Protein AF-A0A948F9H6-F1 (afdb_monomer)

Secondary structure (DSSP, 8-state):
--HHHHHHHHHHHHHHHHHHHHHHHHHHHHHHHHHHTS-----------------S-HHHHHHHHHHHTTTHHHHHHHHHHHHHHHHHHHHHHHHHHHHHTT--

Mean predicted aligned error: 11.43 Å

pLDDT: mean 77.99, std 18.07, range [35.94, 97.5]

Sequence (104 aa):
MSEMTLRKWHRRIGITLALFIILQAGSGLLISFSGLNVPHEHEKQIIHEPEHDHTGPGWLNTFKNIHHGGGPIGNLYRIIVGIGAIGMAASGTAIFYHIKNRMK

Solvent-accessible surface area (backbone atoms only — not comparable to full-atom values): 6294 Å² total; per-residue (Å²): 129,56,71,70,55,52,54,54,50,49,50,55,52,48,57,58,49,46,57,56,50,48,54,55,52,49,49,50,50,53,52,53,55,58,59,71,72,51,83,82,73,89,75,78,95,76,82,92,76,95,72,82,88,72,91,56,65,71,64,54,56,50,49,50,40,60,63,80,16,74,57,74,64,35,51,52,50,49,50,55,51,50,54,48,51,53,51,47,54,52,49,51,52,52,52,50,51,61,54,54,67,71,77,108

Foldseek 3Di:
DPLVVLVVVLVVLVVVLVVVVCVQVVLVVVLVVVVVPDPPDDDDDDDDDPDDPPPDDVVSVVSVCVNVQVPPNRVVVVVVSVVSVVVSVVSVVVSVVVVVVVVD

Structure (mmCIF, N/CA/C/O backbone):
data_AF-A0A948F9H6-F1
#
_entry.id   AF-A0A948F9H6-F1
#
loop_
_atom_site.group_PDB
_atom_site.id
_atom_site.type_symbol
_atom_site.label_atom_id
_atom_site.label_alt_id
_atom_site.label_comp_id
_atom_site.label_asym_id
_atom_site.label_entity_id
_atom_site.label_seq_id
_atom_site.pdbx_PDB_ins_code
_atom_site.Cartn_x
_atom_site.Cartn_y
_atom_site.Cartn_z
_atom_site.occupancy
_atom_site.B_iso_or_equiv
_atom_site.auth_seq_id
_atom_site.auth_comp_id
_atom_site.auth_asym_id
_atom_site.auth_atom_id
_atom_site.pdbx_PDB_model_num
ATOM 1 N N . MET A 1 1 ? -2.098 -4.426 22.247 1.00 64.94 1 MET A N 1
ATOM 2 C CA . MET A 1 1 ? -2.133 -2.989 21.874 1.00 64.94 1 MET A CA 1
ATOM 3 C C . MET A 1 1 ? -3.516 -2.446 22.172 1.00 64.94 1 MET A C 1
ATOM 5 O O . MET A 1 1 ? -4.479 -3.168 21.954 1.00 64.94 1 MET A O 1
ATOM 9 N N . SER A 1 2 ? -3.632 -1.202 22.639 1.00 84.69 2 SER A N 1
ATOM 10 C CA . SER A 1 2 ? -4.942 -0.546 22.697 1.00 84.69 2 SER A CA 1
ATOM 11 C C . SER A 1 2 ? -5.462 -0.281 21.280 1.00 84.69 2 SER A C 1
ATOM 13 O O . SE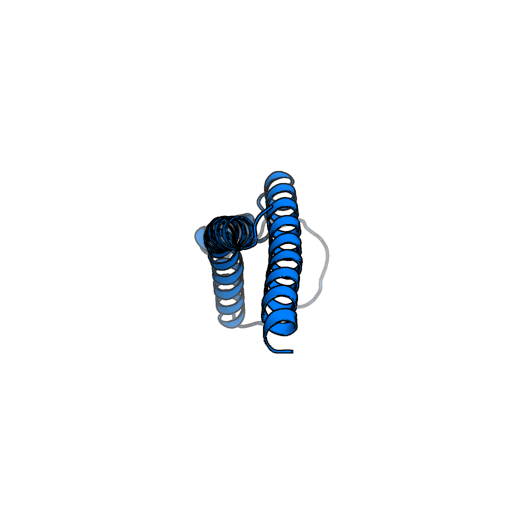R A 1 2 ? -4.683 -0.114 20.335 1.00 84.69 2 SER A O 1
ATOM 15 N N . GLU A 1 3 ? -6.783 -0.229 21.126 1.00 86.44 3 GLU A N 1
ATOM 16 C CA . GLU A 1 3 ? -7.440 -0.001 19.835 1.00 86.44 3 GLU A CA 1
ATOM 17 C C . GLU A 1 3 ? -6.975 1.309 19.172 1.00 86.44 3 GLU A C 1
ATOM 19 O O . GLU 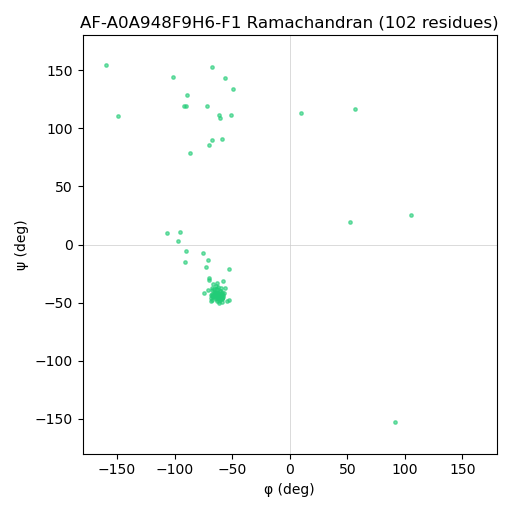A 1 3 ? -6.755 1.378 17.962 1.00 86.44 3 GLU A O 1
ATOM 24 N N . MET A 1 4 ? -6.746 2.342 19.986 1.00 90.38 4 MET A N 1
ATOM 25 C CA . MET A 1 4 ? -6.209 3.621 19.531 1.00 90.38 4 MET A CA 1
ATOM 26 C C . MET A 1 4 ? -4.817 3.470 18.906 1.00 90.38 4 MET A C 1
ATOM 28 O O . MET A 1 4 ? -4.529 4.094 17.883 1.00 90.38 4 MET A O 1
ATOM 32 N N . THR A 1 5 ? -3.955 2.628 19.478 1.00 92.38 5 THR A N 1
ATOM 33 C CA . THR A 1 5 ? -2.620 2.375 18.924 1.00 92.38 5 THR A CA 1
ATOM 34 C C . THR A 1 5 ? -2.702 1.560 17.632 1.00 92.38 5 THR A C 1
ATOM 36 O O . THR A 1 5 ? -1.995 1.887 16.680 1.00 92.38 5 THR A O 1
ATOM 39 N N . LEU A 1 6 ? -3.604 0.571 17.549 1.00 91.69 6 LEU A N 1
ATOM 40 C CA . LEU A 1 6 ? -3.834 -0.206 16.321 1.00 91.69 6 LEU A CA 1
ATOM 41 C C . LEU A 1 6 ? -4.262 0.701 15.157 1.00 91.69 6 LEU A C 1
ATOM 43 O O . LEU A 1 6 ? -3.679 0.638 14.077 1.00 91.69 6 LEU A O 1
ATOM 47 N N . ARG A 1 7 ? -5.217 1.609 15.393 1.00 93.12 7 ARG A N 1
ATOM 48 C CA . ARG A 1 7 ? -5.684 2.581 14.389 1.00 93.12 7 ARG A CA 1
ATOM 49 C C . ARG A 1 7 ? -4.578 3.537 13.936 1.00 93.12 7 ARG A C 1
ATOM 51 O O . ARG A 1 7 ? -4.450 3.806 12.743 1.00 93.12 7 ARG A O 1
ATOM 58 N N . LYS A 1 8 ? -3.758 4.040 14.869 1.00 95.06 8 LYS A N 1
ATOM 59 C CA . LYS A 1 8 ? -2.609 4.907 14.543 1.00 95.06 8 LYS A CA 1
ATOM 60 C C . LYS A 1 8 ? -1.589 4.179 13.667 1.00 95.06 8 LYS A C 1
ATOM 62 O O . LYS A 1 8 ? -1.095 4.763 12.706 1.00 95.06 8 LYS A O 1
ATOM 67 N N . TRP A 1 9 ? -1.290 2.922 13.989 1.00 94.31 9 TRP A N 1
ATOM 68 C CA . TRP A 1 9 ? -0.339 2.108 13.236 1.00 94.31 9 TRP A CA 1
ATOM 69 C C . TRP A 1 9 ? -0.862 1.768 11.836 1.00 94.31 9 TRP A C 1
ATOM 71 O O . TRP A 1 9 ? -0.170 2.045 10.859 1.00 94.31 9 TRP A O 1
ATOM 81 N N . HIS A 1 10 ? -2.116 1.312 11.732 1.00 95.94 10 HIS A N 1
ATOM 82 C CA . HIS A 1 10 ? -2.803 1.079 10.458 1.00 95.94 10 HIS A CA 1
ATOM 83 C C . HIS A 1 10 ? -2.755 2.320 9.558 1.00 95.94 10 HIS A C 1
ATOM 85 O O . HIS A 1 10 ? -2.359 2.236 8.403 1.00 95.94 10 HIS A O 1
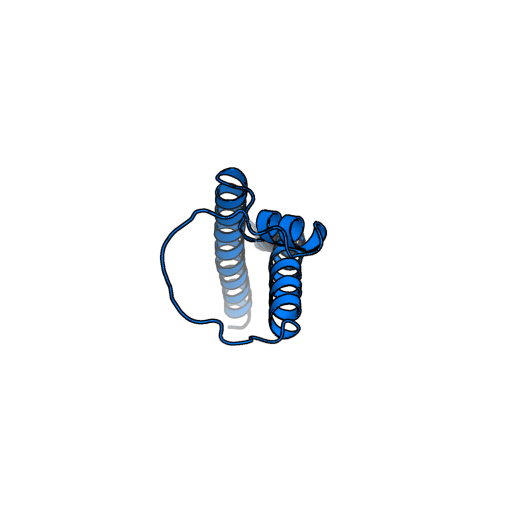ATOM 91 N N . ARG A 1 11 ? -3.070 3.509 10.093 1.00 96.00 11 ARG A N 1
ATOM 92 C CA . ARG A 1 11 ? -3.025 4.751 9.309 1.00 96.00 11 ARG A CA 1
ATOM 93 C C . ARG A 1 11 ? -1.613 5.095 8.830 1.00 96.00 11 ARG A C 1
ATOM 95 O O . ARG A 1 11 ? -1.456 5.498 7.683 1.00 96.00 11 ARG A O 1
ATOM 102 N N . ARG A 1 12 ? -0.596 4.962 9.689 1.00 95.88 12 ARG A N 1
ATOM 103 C CA . ARG A 1 12 ? 0.799 5.258 9.318 1.00 95.88 12 ARG A CA 1
ATOM 104 C C . ARG A 1 12 ? 1.269 4.351 8.185 1.00 95.88 12 ARG A C 1
ATOM 106 O O . ARG A 1 12 ? 1.744 4.854 7.175 1.00 95.88 12 ARG A O 1
ATOM 113 N N . ILE A 1 13 ? 1.069 3.044 8.331 1.00 94.25 13 ILE A N 1
ATOM 114 C CA . ILE A 1 13 ? 1.460 2.067 7.311 1.00 94.25 13 ILE A CA 1
ATOM 115 C C . ILE A 1 13 ? 0.649 2.247 6.034 1.00 94.25 13 ILE A C 1
ATOM 117 O O . ILE A 1 13 ? 1.219 2.211 4.948 1.00 94.25 13 ILE A O 1
ATOM 121 N N . GLY A 1 14 ? -0.651 2.514 6.155 1.00 96.31 14 GLY A N 1
ATOM 122 C CA . GLY A 1 14 ? -1.523 2.753 5.013 1.00 96.31 14 GLY A CA 1
ATOM 123 C C . GLY A 1 14 ? -1.076 3.934 4.161 1.00 96.31 14 GLY A C 1
ATOM 124 O O . GLY A 1 14 ? -0.998 3.797 2.947 1.00 96.31 14 GLY A O 1
ATOM 125 N N . ILE A 1 15 ? -0.723 5.067 4.780 1.00 96.44 15 ILE A N 1
ATOM 126 C CA . ILE A 1 15 ? -0.229 6.246 4.049 1.00 96.44 15 ILE A CA 1
ATOM 127 C C . ILE A 1 15 ? 1.088 5.926 3.335 1.00 96.44 15 ILE A C 1
ATOM 129 O O . ILE A 1 15 ? 1.243 6.261 2.164 1.00 96.44 15 ILE A O 1
ATOM 133 N N . THR A 1 16 ? 2.018 5.248 4.012 1.00 94.31 16 THR A N 1
ATOM 134 C CA . THR A 1 16 ? 3.291 4.852 3.403 1.00 94.31 16 THR A CA 1
ATOM 135 C C . THR A 1 16 ? 3.076 3.911 2.215 1.00 94.31 16 THR A C 1
ATOM 137 O O . THR A 1 16 ? 3.602 4.169 1.138 1.00 94.31 16 THR A O 1
ATOM 140 N N . LEU A 1 17 ? 2.264 2.860 2.369 1.00 94.94 17 LEU A N 1
ATOM 141 C CA . LEU A 1 17 ? 1.957 1.913 1.291 1.00 94.94 17 LEU A CA 1
ATOM 142 C C . LEU A 1 17 ? 1.199 2.556 0.131 1.00 94.94 17 LEU A C 1
ATOM 144 O O . LEU A 1 17 ? 1.444 2.194 -1.015 1.00 94.94 17 LEU A O 1
ATOM 148 N N . ALA A 1 18 ? 0.306 3.508 0.403 1.00 95.00 18 ALA A N 1
ATOM 149 C CA . ALA A 1 18 ? -0.464 4.180 -0.637 1.00 95.00 18 ALA A CA 1
ATOM 150 C C . ALA A 1 18 ? 0.446 4.873 -1.658 1.00 95.00 18 ALA A C 1
ATOM 152 O O . ALA A 1 18 ? 0.206 4.747 -2.855 1.00 95.00 18 ALA A O 1
ATOM 153 N N . LEU A 1 19 ? 1.525 5.527 -1.211 1.00 92.88 19 LEU A N 1
ATOM 154 C CA . LEU A 1 19 ? 2.502 6.149 -2.114 1.00 92.88 19 LEU A CA 1
ATOM 155 C C . LEU A 1 19 ? 3.118 5.120 -3.072 1.00 92.88 19 LEU A C 1
ATOM 157 O O . LEU A 1 19 ? 3.169 5.339 -4.280 1.00 92.88 19 LEU A O 1
ATOM 161 N N . PHE A 1 20 ? 3.524 3.968 -2.541 1.00 91.12 20 PHE A N 1
ATOM 162 C CA . PHE A 1 20 ? 4.115 2.881 -3.320 1.00 91.12 20 PHE A CA 1
ATOM 163 C C . PHE A 1 20 ? 3.124 2.246 -4.302 1.00 91.12 20 PHE A C 1
ATOM 165 O O . PHE A 1 20 ? 3.455 2.023 -5.468 1.00 91.12 20 PHE A O 1
ATOM 172 N N . ILE A 1 21 ? 1.888 2.008 -3.859 1.00 91.56 21 ILE A N 1
ATOM 173 C CA . ILE A 1 21 ? 0.824 1.448 -4.697 1.00 91.56 21 ILE A CA 1
ATOM 174 C C . ILE A 1 21 ? 0.459 2.418 -5.824 1.00 91.56 21 ILE A C 1
ATOM 176 O O . ILE A 1 21 ? 0.312 1.978 -6.959 1.00 91.56 21 ILE A O 1
ATOM 180 N N . ILE A 1 22 ? 0.364 3.724 -5.548 1.00 91.94 22 ILE A N 1
ATOM 181 C CA . ILE A 1 22 ? 0.075 4.743 -6.568 1.00 91.94 22 ILE A CA 1
ATOM 182 C C . ILE A 1 22 ? 1.171 4.764 -7.634 1.00 91.94 22 ILE A C 1
ATOM 184 O O . ILE A 1 22 ? 0.856 4.762 -8.820 1.00 91.94 22 ILE A O 1
ATOM 188 N N . LEU A 1 23 ? 2.446 4.734 -7.241 1.00 86.94 23 LEU A N 1
ATOM 189 C CA . LEU A 1 23 ? 3.554 4.696 -8.201 1.00 86.94 23 LEU A CA 1
ATOM 190 C C . LEU A 1 23 ? 3.527 3.419 -9.056 1.00 86.94 23 LEU A C 1
ATOM 192 O O . LEU A 1 23 ? 3.718 3.474 -10.274 1.00 86.94 23 LEU A O 1
ATOM 196 N N . GLN A 1 24 ? 3.245 2.265 -8.448 1.00 86.19 24 GLN A N 1
ATOM 197 C CA . GLN A 1 24 ? 3.167 0.991 -9.164 1.00 86.19 24 GLN A CA 1
ATOM 198 C C . GLN A 1 24 ? 1.962 0.930 -10.116 1.00 86.19 24 GLN A C 1
ATOM 200 O O . GLN A 1 24 ? 2.105 0.532 -11.271 1.00 86.19 24 GLN A O 1
ATOM 205 N N . ALA A 1 25 ? 0.784 1.346 -9.651 1.00 88.25 25 ALA A N 1
ATOM 206 C CA . ALA A 1 25 ? -0.433 1.365 -10.454 1.00 88.25 25 ALA A CA 1
ATOM 207 C C . ALA A 1 25 ? -0.350 2.414 -11.571 1.00 88.25 25 ALA A C 1
ATOM 209 O O . ALA A 1 25 ? -0.685 2.120 -12.714 1.00 88.25 25 ALA A O 1
ATOM 210 N N . GLY A 1 26 ? 0.155 3.611 -11.262 1.00 86.75 26 GLY A N 1
ATOM 211 C CA . GLY A 1 26 ? 0.319 4.699 -12.223 1.00 86.75 26 GLY A CA 1
ATOM 212 C C . GLY A 1 26 ? 1.307 4.354 -13.334 1.00 86.75 26 GLY A C 1
ATOM 213 O O . GLY A 1 26 ? 0.992 4.537 -14.506 1.00 86.75 26 GLY A O 1
ATOM 214 N N . SER A 1 27 ? 2.468 3.783 -12.993 1.00 81.69 27 SER A N 1
ATOM 215 C CA . SER A 1 27 ? 3.430 3.325 -14.007 1.00 81.69 27 SER A CA 1
ATOM 216 C C . SER A 1 27 ? 2.857 2.220 -14.900 1.00 81.69 27 SER A C 1
ATOM 218 O O . SER A 1 27 ? 3.028 2.279 -16.116 1.00 81.69 27 SER A O 1
ATOM 220 N N . GLY A 1 28 ? 2.124 1.254 -14.336 1.00 81.38 28 GLY A N 1
ATOM 221 C CA . GLY A 1 28 ? 1.469 0.205 -15.126 1.00 81.38 28 GLY A CA 1
ATOM 222 C C . GLY A 1 28 ? 0.369 0.726 -16.041 1.00 81.38 28 GLY A C 1
ATOM 223 O O . GLY A 1 28 ? 0.253 0.290 -17.188 1.00 81.38 28 GLY A O 1
ATOM 224 N N . LEU A 1 29 ? -0.401 1.703 -15.567 1.00 85.56 29 LEU A N 1
ATOM 225 C CA . LEU A 1 29 ? -1.448 2.335 -16.356 1.00 85.56 29 LEU A CA 1
ATOM 226 C C . LEU A 1 29 ? -0.864 3.125 -17.537 1.00 85.56 29 LEU A C 1
ATOM 228 O O . LEU A 1 29 ? -1.345 2.985 -18.658 1.00 85.56 29 LEU A O 1
ATOM 232 N N . LEU A 1 30 ? 0.206 3.896 -17.314 1.00 82.75 30 LEU A N 1
ATOM 233 C CA . LEU A 1 30 ? 0.895 4.632 -18.381 1.00 82.75 30 LEU A CA 1
ATOM 234 C C . LEU A 1 30 ? 1.439 3.700 -19.469 1.00 82.75 30 LEU A C 1
ATOM 236 O O . LEU A 1 30 ? 1.273 3.985 -20.654 1.00 82.75 30 LEU A O 1
ATOM 240 N N . ILE A 1 31 ? 2.031 2.566 -19.084 1.00 77.56 31 ILE A N 1
ATOM 241 C CA . ILE A 1 31 ? 2.520 1.572 -20.050 1.00 77.56 31 ILE A CA 1
ATOM 242 C C . ILE A 1 31 ? 1.362 0.961 -20.836 1.00 77.56 31 ILE A C 1
ATOM 244 O O . ILE A 1 31 ? 1.446 0.841 -22.058 1.00 77.56 31 ILE A O 1
ATOM 248 N N . SER A 1 32 ? 0.256 0.647 -20.159 1.00 81.94 32 SER A N 1
ATOM 249 C CA . SER A 1 32 ? -0.943 0.112 -20.809 1.00 81.94 32 SER A CA 1
ATOM 250 C C . SER A 1 32 ? -1.474 1.080 -21.871 1.00 81.94 32 SER A C 1
ATOM 252 O O . SER A 1 32 ? -1.772 0.661 -22.985 1.00 81.94 32 SER A O 1
ATOM 254 N N . PHE A 1 33 ? -1.505 2.385 -21.580 1.00 80.62 33 PHE A N 1
ATOM 255 C CA . PHE A 1 33 ? -1.890 3.397 -22.566 1.00 80.62 33 PHE A CA 1
ATOM 256 C C . PHE A 1 33 ? -0.891 3.543 -23.716 1.00 80.62 33 PHE A C 1
ATOM 258 O O . PHE A 1 33 ? -1.318 3.685 -24.859 1.00 80.62 33 PHE A O 1
ATOM 265 N N . SER A 1 34 ? 0.420 3.468 -23.459 1.00 70.56 34 SER A N 1
ATOM 266 C CA . SER A 1 34 ? 1.402 3.489 -24.553 1.00 70.56 34 SER A CA 1
ATOM 267 C C . SER A 1 34 ? 1.273 2.288 -25.490 1.00 70.56 34 SER A C 1
ATOM 269 O O . SER A 1 34 ? 1.476 2.449 -26.687 1.00 70.56 34 SER A O 1
ATOM 271 N N . GLY A 1 35 ? 0.880 1.115 -24.979 1.00 66.75 35 GLY A N 1
ATOM 272 C CA . GLY A 1 35 ? 0.640 -0.071 -25.805 1.00 66.75 35 GLY A CA 1
ATOM 273 C C . GLY A 1 35 ? -0.605 0.047 -26.688 1.00 66.75 35 GLY A C 1
ATOM 274 O O . GLY A 1 35 ? -0.611 -0.472 -27.795 1.00 66.75 35 GLY A O 1
ATOM 275 N N . LEU A 1 36 ? -1.631 0.780 -26.244 1.00 67.75 36 LEU A N 1
ATOM 276 C CA . LEU A 1 36 ? -2.857 1.001 -27.024 1.00 67.75 36 LEU A CA 1
ATOM 277 C C . LEU A 1 36 ? -2.671 1.964 -28.206 1.00 67.75 36 LEU A C 1
ATOM 279 O O . LEU A 1 36 ? -3.497 1.974 -29.114 1.00 67.75 36 LEU A O 1
ATOM 283 N N . ASN A 1 37 ? -1.612 2.777 -28.192 1.00 63.12 37 ASN A N 1
ATOM 284 C CA . ASN A 1 37 ? -1.344 3.792 -29.213 1.00 63.12 37 ASN A CA 1
ATOM 285 C C . ASN A 1 37 ? -0.352 3.325 -30.293 1.00 63.12 37 ASN A C 1
ATOM 287 O O . ASN A 1 37 ? 0.004 4.113 -31.170 1.00 63.12 37 ASN A O 1
ATOM 291 N N . VAL A 1 38 ? 0.109 2.070 -30.232 1.00 59.06 38 VAL A N 1
ATOM 292 C CA . VAL A 1 38 ? 0.919 1.451 -31.287 1.00 59.06 38 VAL A CA 1
ATOM 293 C C . VAL A 1 38 ? -0.033 0.738 -32.253 1.00 59.06 38 VAL A C 1
ATOM 295 O O . VAL A 1 38 ? -0.744 -0.173 -31.826 1.00 59.06 38 VAL A O 1
ATOM 298 N N . PRO A 1 39 ? -0.082 1.111 -33.546 1.00 49.78 39 PRO A N 1
ATOM 299 C CA . PRO A 1 39 ? -0.785 0.322 -34.547 1.00 49.78 39 PRO A CA 1
ATOM 300 C C . PRO A 1 39 ? -0.127 -1.059 -34.610 1.00 49.78 39 PRO A C 1
ATOM 302 O O . PRO A 1 39 ? 1.028 -1.184 -35.011 1.00 49.78 39 PRO A O 1
ATOM 305 N N . HIS A 1 40 ? -0.834 -2.099 -34.175 1.00 51.84 40 HIS A N 1
ATOM 306 C CA . HIS A 1 40 ? -0.405 -3.474 -34.398 1.00 51.84 40 HIS A CA 1
ATOM 307 C C . HIS A 1 40 ? -0.547 -3.796 -35.893 1.00 51.84 40 HIS A C 1
ATOM 309 O O . HIS A 1 40 ? -1.572 -4.322 -36.322 1.00 51.84 40 HIS A O 1
ATOM 315 N N . GLU A 1 41 ? 0.467 -3.475 -36.699 1.00 43.03 41 GLU A N 1
ATOM 316 C CA . GLU A 1 41 ? 0.640 -4.147 -37.985 1.00 43.03 41 GLU A CA 1
ATOM 317 C C . GLU A 1 41 ? 1.113 -5.577 -37.709 1.00 43.03 41 GLU A C 1
ATOM 319 O O . GLU A 1 41 ? 2.122 -5.822 -37.048 1.00 43.03 41 GLU A O 1
ATOM 324 N N . HIS A 1 42 ? 0.315 -6.544 -38.152 1.00 51.78 42 HIS A N 1
ATOM 325 C CA . HIS A 1 42 ? 0.653 -7.957 -38.098 1.00 51.78 42 HIS A CA 1
ATOM 326 C C . HIS A 1 42 ? 1.815 -8.250 -39.052 1.00 51.78 42 HIS A C 1
ATOM 328 O O . HIS A 1 42 ? 1.588 -8.598 -40.211 1.00 51.78 42 HIS A O 1
ATOM 334 N N . GLU A 1 43 ? 3.053 -8.154 -38.572 1.00 41.28 43 GLU A N 1
ATOM 335 C CA . GLU A 1 43 ? 4.203 -8.657 -39.317 1.00 41.28 43 GLU A CA 1
ATOM 336 C C . GLU A 1 43 ? 4.477 -10.131 -38.975 1.00 41.28 43 GLU A C 1
ATOM 338 O O . GLU A 1 43 ? 4.476 -10.568 -37.822 1.00 41.28 43 GLU A O 1
ATOM 343 N N . LYS A 1 44 ? 4.595 -10.921 -40.044 1.00 46.12 44 LYS A N 1
ATOM 344 C CA . LYS A 1 44 ? 4.664 -12.383 -40.087 1.00 46.12 44 LYS A CA 1
ATOM 345 C C . LYS A 1 44 ? 5.792 -12.972 -39.235 1.00 46.12 44 LYS A C 1
ATOM 347 O O . LYS A 1 44 ? 6.930 -12.526 -39.282 1.00 46.12 44 LYS A O 1
ATOM 352 N N . GLN A 1 45 ? 5.493 -14.120 -38.624 1.00 54.09 45 GLN A N 1
ATOM 353 C CA . GLN A 1 45 ? 6.477 -15.117 -38.192 1.00 54.09 45 GLN A CA 1
ATOM 354 C C . GLN A 1 45 ? 7.436 -15.498 -39.332 1.00 54.09 45 GLN A C 1
ATOM 356 O O . GLN A 1 45 ? 7.000 -16.226 -40.221 1.00 54.09 45 GLN A O 1
ATOM 361 N N . ILE A 1 46 ? 8.722 -15.130 -39.250 1.00 46.28 46 ILE A N 1
ATOM 362 C CA . ILE A 1 46 ? 9.860 -15.897 -39.801 1.00 46.28 46 ILE A CA 1
ATOM 363 C C . ILE A 1 46 ? 11.118 -15.654 -38.922 1.00 46.28 46 ILE A C 1
ATOM 365 O O . ILE A 1 46 ? 11.667 -14.568 -38.930 1.00 46.28 46 ILE A O 1
ATOM 369 N N . ILE A 1 47 ? 11.547 -16.699 -38.194 1.00 44.72 47 ILE A N 1
ATOM 370 C CA . ILE A 1 47 ? 12.933 -17.105 -37.827 1.00 44.72 47 ILE A CA 1
ATOM 371 C C . ILE A 1 47 ? 13.872 -16.114 -37.072 1.00 44.72 47 ILE A C 1
ATOM 373 O O . ILE A 1 47 ? 14.319 -15.118 -37.611 1.00 44.72 47 ILE A O 1
ATOM 377 N N . HIS A 1 48 ? 14.247 -16.522 -35.844 1.00 50.38 48 HIS A N 1
ATOM 378 C CA . HIS A 1 48 ? 15.458 -16.241 -35.031 1.00 50.38 48 HIS A CA 1
ATOM 379 C C . HIS A 1 48 ? 16.477 -15.153 -35.474 1.00 50.38 48 HIS A C 1
ATOM 381 O O . HIS A 1 48 ? 17.290 -15.413 -36.355 1.00 50.38 48 HIS A O 1
ATOM 387 N N . GLU A 1 49 ? 16.577 -14.068 -34.687 1.00 35.94 49 GLU A N 1
ATOM 388 C CA . GLU A 1 49 ? 17.823 -13.457 -34.163 1.00 35.94 49 GLU A CA 1
ATOM 389 C C . GLU A 1 49 ? 17.513 -12.581 -32.916 1.00 35.94 49 GLU A C 1
ATOM 391 O O . GLU A 1 49 ? 16.369 -12.146 -32.752 1.00 35.94 49 GLU A O 1
ATOM 396 N N . PRO A 1 50 ? 18.467 -12.357 -31.982 1.00 47.66 50 PRO A N 1
ATOM 397 C CA . PRO A 1 50 ? 18.244 -11.602 -30.751 1.00 47.66 50 PRO A CA 1
ATOM 398 C C . PRO A 1 50 ? 18.471 -10.107 -31.006 1.00 47.66 50 PRO A C 1
ATOM 400 O O . PRO A 1 50 ? 19.527 -9.564 -30.683 1.00 47.66 50 PRO A O 1
ATOM 403 N N . GLU A 1 51 ? 17.495 -9.432 -31.606 1.00 40.78 51 GLU A N 1
ATOM 404 C CA . GLU A 1 51 ? 17.619 -8.006 -31.898 1.00 40.78 51 GLU A CA 1
ATOM 405 C C . GLU A 1 51 ? 17.085 -7.159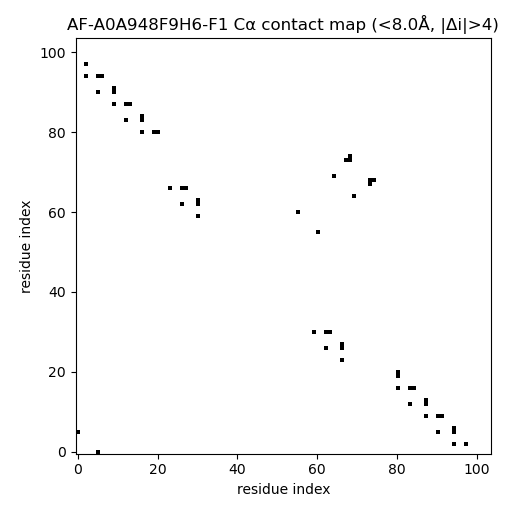 -30.735 1.00 40.78 51 GLU A C 1
ATOM 407 O O . GLU A 1 51 ? 15.935 -7.260 -30.302 1.00 40.78 51 GLU A O 1
ATOM 412 N N . HIS A 1 52 ? 17.981 -6.351 -30.175 1.00 46.22 52 HIS A N 1
ATOM 413 C CA . HIS A 1 52 ? 17.688 -5.377 -29.140 1.00 46.22 52 HIS A CA 1
ATOM 414 C C . HIS A 1 52 ? 16.665 -4.352 -29.649 1.00 46.22 52 HIS A C 1
ATOM 416 O O . HIS A 1 52 ? 16.963 -3.488 -30.469 1.00 46.22 52 HIS A O 1
ATOM 422 N N . ASP A 1 53 ? 15.462 -4.460 -29.100 1.00 44.09 53 ASP A N 1
ATOM 423 C CA . ASP A 1 53 ? 14.284 -3.626 -29.325 1.00 44.09 53 ASP A CA 1
ATOM 424 C C . ASP A 1 53 ? 14.579 -2.141 -28.979 1.00 44.09 53 ASP A C 1
ATOM 426 O O . ASP A 1 53 ? 14.486 -1.697 -27.826 1.00 44.09 53 ASP A O 1
ATOM 430 N N . HIS A 1 54 ? 15.028 -1.376 -29.982 1.00 48.44 54 HIS A N 1
ATOM 431 C CA . HIS A 1 54 ? 15.445 0.033 -29.880 1.00 48.44 54 HIS A CA 1
ATOM 432 C C . HIS A 1 54 ? 14.449 1.033 -30.503 1.00 48.44 54 HIS A C 1
ATOM 434 O O . HIS A 1 54 ? 14.751 2.221 -30.596 1.00 48.44 54 HIS A O 1
ATOM 440 N N . THR A 1 55 ? 13.246 0.611 -30.895 1.00 48.75 55 THR A N 1
ATOM 441 C CA . THR A 1 55 ? 12.279 1.457 -31.631 1.00 48.75 55 THR A CA 1
ATOM 442 C C . THR A 1 55 ? 11.236 2.162 -30.753 1.00 48.75 55 THR A C 1
ATOM 444 O O . THR A 1 55 ? 10.301 2.775 -31.264 1.00 48.75 55 THR A O 1
ATOM 447 N N . GLY A 1 56 ? 11.405 2.155 -29.427 1.00 54.53 56 GLY A N 1
ATOM 448 C CA . GLY A 1 56 ? 10.632 2.992 -28.502 1.00 54.53 56 GLY A CA 1
ATOM 449 C C . GLY A 1 56 ? 11.432 4.220 -28.038 1.00 54.53 56 GLY A C 1
ATOM 450 O O . GLY A 1 56 ? 12.634 4.092 -27.800 1.00 54.53 56 GLY A O 1
ATOM 451 N N . PRO A 1 57 ? 10.811 5.404 -27.833 1.00 58.56 57 PRO A N 1
ATOM 452 C CA . PRO A 1 57 ? 11.484 6.533 -27.188 1.00 58.56 57 PRO A CA 1
ATOM 453 C C . PRO A 1 57 ? 12.153 6.049 -25.895 1.00 58.56 57 PRO A C 1
ATOM 455 O O . PRO A 1 57 ? 11.509 5.343 -25.128 1.00 58.56 57 PRO A O 1
ATOM 458 N N . GLY A 1 58 ? 13.412 6.404 -25.610 1.00 60.88 58 GLY A N 1
ATOM 459 C CA . GLY A 1 58 ? 14.174 5.832 -24.477 1.00 60.88 58 GLY A CA 1
ATOM 460 C C . GLY A 1 58 ? 13.478 5.905 -23.102 1.00 60.88 58 GLY A C 1
ATOM 461 O O . GLY A 1 58 ? 13.741 5.097 -22.206 1.00 60.88 58 GLY A O 1
ATOM 462 N N . TRP A 1 59 ? 12.512 6.812 -22.953 1.00 63.84 59 TRP A N 1
ATOM 463 C CA . TRP A 1 59 ? 11.584 6.874 -21.825 1.00 63.84 59 TRP A CA 1
ATOM 464 C C . TRP A 1 59 ? 10.719 5.614 -21.668 1.00 63.84 59 TRP A C 1
ATOM 466 O O . TRP A 1 59 ? 10.555 5.138 -20.552 1.00 63.84 59 TRP A O 1
ATOM 476 N N . LEU A 1 60 ? 10.224 5.024 -22.755 1.00 64.62 60 LEU A N 1
ATOM 477 C CA . LEU A 1 60 ? 9.419 3.798 -22.768 1.00 64.62 60 LEU A CA 1
ATOM 478 C C . LEU A 1 60 ? 10.213 2.589 -22.251 1.00 64.62 60 LEU A C 1
ATOM 480 O O . LEU A 1 60 ? 9.706 1.858 -21.404 1.00 64.62 60 LEU A O 1
ATOM 484 N N . ASN A 1 61 ? 11.483 2.436 -22.644 1.00 63.97 61 ASN A N 1
ATOM 485 C CA . ASN A 1 61 ? 12.369 1.406 -22.076 1.00 63.97 61 ASN A CA 1
ATOM 486 C C . ASN A 1 61 ? 12.683 1.662 -20.596 1.00 63.97 61 ASN A C 1
ATOM 488 O O . ASN A 1 61 ? 12.766 0.722 -19.805 1.00 63.97 61 ASN A O 1
ATOM 492 N N . THR A 1 62 ? 12.786 2.928 -20.190 1.00 67.62 62 THR A N 1
ATOM 493 C CA . THR A 1 62 ? 12.979 3.301 -18.782 1.00 67.62 62 THR A CA 1
ATOM 494 C C . THR A 1 62 ? 11.745 2.952 -17.947 1.00 67.62 62 THR A C 1
ATOM 496 O O . THR A 1 62 ? 11.869 2.314 -16.902 1.00 67.62 62 THR A O 1
ATOM 499 N N . PHE A 1 63 ? 10.544 3.270 -18.435 1.00 67.19 63 PHE A N 1
ATOM 500 C CA . PHE A 1 63 ? 9.289 2.890 -17.789 1.00 67.19 63 PHE A CA 1
ATOM 501 C C . PHE A 1 63 ? 9.090 1.376 -17.776 1.00 67.19 63 PHE A C 1
ATOM 503 O O . PHE A 1 63 ? 8.731 0.845 -16.733 1.00 67.19 63 PHE A O 1
ATOM 510 N N . LYS A 1 64 ? 9.384 0.665 -18.869 1.00 65.94 64 LYS A N 1
ATOM 511 C CA . LYS A 1 64 ? 9.314 -0.803 -18.950 1.00 65.94 64 LYS A CA 1
ATOM 512 C C . LYS A 1 64 ? 10.260 -1.462 -17.940 1.00 65.94 64 LYS A C 1
ATOM 514 O O . LYS A 1 64 ? 9.841 -2.361 -17.213 1.00 65.94 64 LYS A O 1
ATOM 519 N N . ASN A 1 65 ? 11.487 -0.960 -17.803 1.00 67.00 65 ASN A N 1
ATOM 520 C CA . ASN A 1 65 ? 12.452 -1.459 -16.819 1.00 67.00 65 ASN A CA 1
ATOM 521 C C . ASN A 1 65 ? 12.035 -1.159 -15.374 1.00 67.00 65 ASN A C 1
ATOM 523 O O . ASN A 1 65 ? 12.098 -2.047 -14.523 1.00 67.00 65 ASN A O 1
ATOM 527 N N . ILE A 1 66 ? 11.561 0.055 -15.086 1.00 67.31 66 ILE A N 1
ATOM 528 C CA . ILE A 1 66 ? 11.042 0.421 -13.758 1.00 67.31 66 ILE A CA 1
ATOM 529 C C . ILE A 1 66 ? 9.793 -0.406 -13.425 1.00 67.31 66 ILE A C 1
ATOM 531 O O . ILE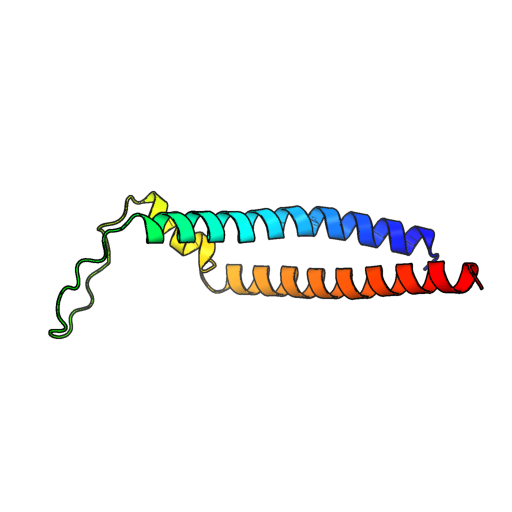 A 1 66 ? 9.653 -0.910 -12.311 1.00 67.31 66 ILE A O 1
ATOM 535 N N . HIS A 1 67 ? 8.908 -0.601 -14.400 1.00 67.75 67 HIS A N 1
ATOM 536 C CA . HIS A 1 67 ? 7.636 -1.277 -14.212 1.00 67.75 67 HIS A CA 1
ATOM 537 C C . HIS A 1 67 ? 7.776 -2.783 -14.069 1.00 67.75 67 HIS A C 1
ATOM 539 O O . HIS A 1 67 ? 7.133 -3.335 -13.186 1.00 67.75 67 HIS A O 1
ATOM 545 N N . HIS A 1 68 ? 8.628 -3.454 -14.852 1.00 67.00 68 HIS A N 1
ATOM 546 C CA . HIS A 1 68 ? 8.905 -4.884 -14.671 1.00 67.00 68 HIS A CA 1
ATOM 547 C C . HIS A 1 68 ? 9.812 -5.175 -13.469 1.00 67.00 68 HIS A C 1
ATOM 549 O O . HIS A 1 68 ? 9.883 -6.325 -13.037 1.00 67.00 68 HIS A O 1
ATOM 555 N N . GLY A 1 69 ? 10.358 -4.134 -12.835 1.00 61.47 69 GLY A N 1
ATOM 556 C CA . GLY A 1 69 ? 10.919 -4.207 -11.491 1.00 61.47 69 GLY A CA 1
ATOM 557 C C . GLY A 1 69 ? 12.440 -4.205 -11.435 1.00 61.47 69 GLY A C 1
ATOM 558 O O . GLY A 1 69 ? 12.982 -4.722 -10.471 1.00 61.47 69 GLY A O 1
ATOM 559 N N . GLY A 1 70 ? 13.143 -3.656 -12.429 1.00 68.06 70 GLY A N 1
ATOM 560 C CA . GLY A 1 70 ? 14.586 -3.383 -12.351 1.00 68.06 70 GLY A CA 1
ATOM 561 C C . GLY A 1 70 ? 15.475 -4.568 -11.934 1.00 68.06 70 GLY A C 1
ATOM 562 O O . GLY A 1 70 ? 16.583 -4.348 -11.454 1.00 68.06 70 GLY A O 1
ATOM 563 N N . GLY A 1 71 ? 14.989 -5.811 -12.054 1.00 77.50 71 GLY A N 1
ATOM 564 C CA . GLY A 1 71 ? 15.658 -7.019 -11.569 1.00 77.50 71 GLY A CA 1
ATOM 565 C C . GLY A 1 71 ? 15.288 -7.447 -10.130 1.00 77.50 71 GLY A C 1
ATOM 566 O O . GLY A 1 71 ? 14.181 -7.197 -9.647 1.00 77.50 71 GLY A O 1
ATOM 567 N N . PRO A 1 72 ? 16.192 -8.142 -9.414 1.00 82.62 72 PRO A N 1
ATOM 568 C CA . PRO A 1 72 ? 15.905 -8.741 -8.102 1.00 82.62 72 PRO A CA 1
ATOM 569 C C . PRO A 1 72 ? 15.436 -7.748 -7.026 1.00 82.62 72 PRO A C 1
ATOM 571 O O . PRO A 1 72 ? 14.631 -8.098 -6.161 1.00 82.62 72 PRO A O 1
ATOM 574 N N . ILE A 1 73 ? 15.903 -6.498 -7.094 1.00 81.44 73 ILE A N 1
ATOM 575 C CA . ILE A 1 73 ? 15.578 -5.447 -6.120 1.00 81.44 73 ILE A CA 1
ATOM 576 C C . ILE A 1 73 ? 14.098 -5.049 -6.205 1.00 81.44 73 ILE A C 1
ATOM 578 O O . ILE A 1 73 ? 13.442 -4.921 -5.169 1.00 81.44 73 ILE A O 1
ATOM 582 N N . GLY A 1 74 ? 13.532 -4.903 -7.408 1.00 83.19 74 GLY A N 1
ATOM 583 C CA . GLY A 1 74 ? 12.109 -4.582 -7.538 1.00 83.19 74 GLY A CA 1
ATOM 584 C C . GLY A 1 74 ? 11.204 -5.746 -7.143 1.00 83.19 74 GLY A C 1
ATOM 585 O O . GLY A 1 74 ? 10.116 -5.511 -6.619 1.00 83.19 74 GLY A O 1
ATOM 586 N N . ASN A 1 75 ? 11.660 -6.995 -7.292 1.00 85.00 75 ASN A N 1
ATOM 587 C CA . ASN A 1 75 ? 10.944 -8.152 -6.746 1.00 85.00 75 ASN A CA 1
ATOM 588 C C . ASN A 1 75 ? 10.888 -8.112 -5.215 1.00 85.00 75 ASN A C 1
ATOM 590 O O . ASN A 1 75 ? 9.808 -8.271 -4.645 1.00 85.00 75 ASN A O 1
ATOM 594 N N . LEU A 1 76 ? 12.011 -7.834 -4.546 1.00 88.69 76 LEU A N 1
ATOM 595 C CA . LEU A 1 76 ? 12.036 -7.678 -3.089 1.00 88.69 76 LEU A CA 1
ATOM 596 C C . LEU A 1 76 ? 11.113 -6.539 -2.629 1.00 88.69 76 LEU A C 1
ATOM 598 O O . LEU A 1 76 ? 10.316 -6.719 -1.709 1.00 88.69 76 LEU A O 1
ATOM 602 N N . TYR A 1 77 ? 11.168 -5.394 -3.311 1.00 87.50 77 TYR A N 1
ATOM 603 C CA . TYR A 1 77 ? 10.267 -4.266 -3.071 1.00 87.50 77 TYR A CA 1
ATOM 604 C C . TYR A 1 77 ? 8.786 -4.678 -3.154 1.00 87.50 77 TYR A C 1
ATOM 606 O O . TYR A 1 77 ? 8.018 -4.404 -2.232 1.00 87.50 77 TYR A O 1
ATOM 614 N N . ARG A 1 78 ? 8.382 -5.393 -4.212 1.00 88.19 78 ARG A N 1
ATOM 615 C CA . ARG A 1 78 ? 6.997 -5.861 -4.384 1.00 88.19 78 ARG A CA 1
ATOM 616 C C . ARG A 1 78 ? 6.565 -6.831 -3.292 1.00 88.19 78 ARG A C 1
ATOM 618 O O . ARG A 1 78 ? 5.426 -6.749 -2.844 1.00 88.19 78 ARG A O 1
ATOM 625 N N . ILE A 1 79 ? 7.456 -7.720 -2.847 1.00 92.81 79 ILE A N 1
ATOM 626 C CA . ILE A 1 79 ? 7.180 -8.633 -1.730 1.00 92.81 79 ILE A CA 1
ATOM 627 C C . ILE A 1 79 ? 6.892 -7.829 -0.459 1.00 92.81 79 ILE A C 1
ATOM 629 O O . ILE A 1 79 ? 5.888 -8.078 0.205 1.00 92.81 79 ILE A O 1
ATOM 633 N N . ILE A 1 80 ? 7.719 -6.826 -0.150 1.00 93.75 80 ILE A N 1
ATOM 634 C CA . ILE A 1 80 ? 7.527 -5.961 1.023 1.00 93.75 80 ILE A CA 1
ATOM 635 C C . ILE A 1 80 ? 6.188 -5.215 0.935 1.00 93.75 80 ILE A C 1
ATOM 637 O O . ILE A 1 80 ? 5.422 -5.213 1.901 1.00 93.75 80 ILE A O 1
ATOM 641 N N . VAL A 1 81 ? 5.870 -4.627 -0.223 1.00 93.81 81 VAL A N 1
ATOM 642 C CA . VAL A 1 81 ? 4.585 -3.944 -0.450 1.00 93.81 81 VAL A CA 1
ATOM 643 C C . VAL A 1 81 ? 3.410 -4.915 -0.316 1.00 93.81 81 VAL A C 1
ATOM 645 O O . VAL A 1 81 ? 2.421 -4.584 0.337 1.00 93.81 81 VAL A O 1
ATOM 648 N N . GLY A 1 82 ? 3.524 -6.125 -0.868 1.00 94.56 82 GLY A N 1
ATOM 649 C CA . GLY A 1 82 ? 2.502 -7.169 -0.781 1.00 94.56 82 GLY A CA 1
ATOM 650 C C . GLY A 1 82 ? 2.233 -7.614 0.657 1.00 94.56 82 GLY A C 1
ATOM 651 O O . GLY A 1 82 ? 1.081 -7.650 1.086 1.00 94.56 82 GLY A O 1
ATOM 652 N N . ILE A 1 83 ? 3.287 -7.865 1.440 1.00 96.88 83 ILE A N 1
ATOM 653 C CA . ILE A 1 83 ? 3.173 -8.172 2.875 1.00 96.88 83 ILE 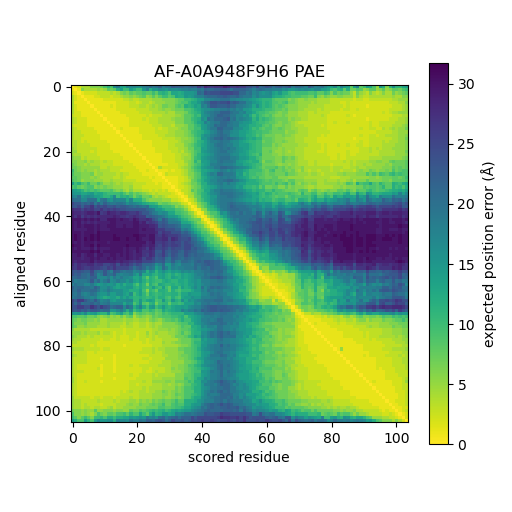A CA 1
ATOM 654 C C . ILE A 1 83 ? 2.505 -7.008 3.614 1.00 96.88 83 ILE A C 1
ATOM 656 O O . ILE A 1 83 ? 1.595 -7.221 4.419 1.00 96.88 83 ILE A O 1
ATOM 660 N N . GLY A 1 84 ? 2.911 -5.773 3.313 1.00 95.88 84 GLY A N 1
ATOM 661 C CA . GLY A 1 84 ? 2.295 -4.577 3.876 1.00 95.88 84 GLY A CA 1
ATOM 662 C C . GLY A 1 84 ? 0.797 -4.490 3.573 1.00 95.88 84 GLY A C 1
ATOM 663 O O . GLY A 1 84 ? 0.00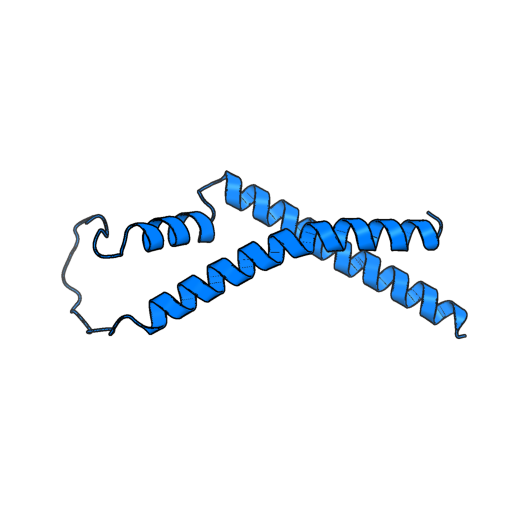3 -4.230 4.477 1.00 95.88 84 GLY A O 1
ATOM 664 N N . ALA A 1 85 ? 0.390 -4.762 2.331 1.00 96.75 85 ALA A N 1
ATOM 665 C CA . ALA A 1 85 ? -1.010 -4.757 1.915 1.00 96.75 85 ALA A CA 1
ATOM 666 C C . ALA A 1 85 ? -1.839 -5.828 2.649 1.00 96.75 85 ALA A C 1
ATOM 668 O O . ALA A 1 85 ? -2.937 -5.535 3.127 1.00 96.75 85 ALA A O 1
ATOM 669 N N . ILE A 1 86 ? -1.295 -7.037 2.824 1.00 97.50 86 ILE A N 1
ATOM 670 C CA . ILE A 1 86 ? -1.927 -8.096 3.629 1.00 97.50 86 ILE A CA 1
ATOM 671 C C . ILE A 1 86 ? -2.089 -7.634 5.085 1.00 97.50 86 ILE A C 1
ATOM 673 O O . ILE A 1 86 ? -3.171 -7.758 5.664 1.00 97.50 86 ILE A O 1
ATOM 677 N N . GLY A 1 87 ? -1.048 -7.034 5.669 1.00 96.44 87 GLY A N 1
ATOM 678 C CA . GLY A 1 87 ? -1.102 -6.465 7.018 1.00 96.44 87 GLY A CA 1
ATOM 679 C C . GLY A 1 87 ? -2.157 -5.361 7.161 1.00 96.44 87 GLY A C 1
ATOM 680 O O . GLY A 1 87 ? -2.853 -5.286 8.179 1.00 96.44 87 GLY A O 1
ATOM 681 N N . MET A 1 88 ? -2.337 -4.533 6.132 1.00 97.25 88 MET A N 1
ATOM 682 C CA . MET A 1 88 ? -3.388 -3.513 6.082 1.00 97.25 88 MET A CA 1
ATOM 683 C C . MET A 1 88 ? -4.789 -4.123 6.046 1.00 97.25 88 MET A C 1
ATOM 685 O O . MET A 1 88 ? -5.656 -3.685 6.804 1.00 97.25 88 MET A O 1
ATOM 689 N N . ALA A 1 89 ? -5.004 -5.164 5.240 1.00 97.44 89 ALA A N 1
ATOM 690 C CA . ALA A 1 89 ? -6.279 -5.874 5.186 1.00 97.44 89 ALA A CA 1
ATOM 691 C C . ALA A 1 89 ? -6.617 -6.537 6.533 1.00 97.44 89 ALA A C 1
ATOM 693 O O . ALA A 1 89 ? -7.726 -6.374 7.052 1.00 97.44 89 ALA A O 1
ATOM 694 N N . ALA A 1 90 ? -5.646 -7.218 7.149 1.00 96.56 90 ALA A 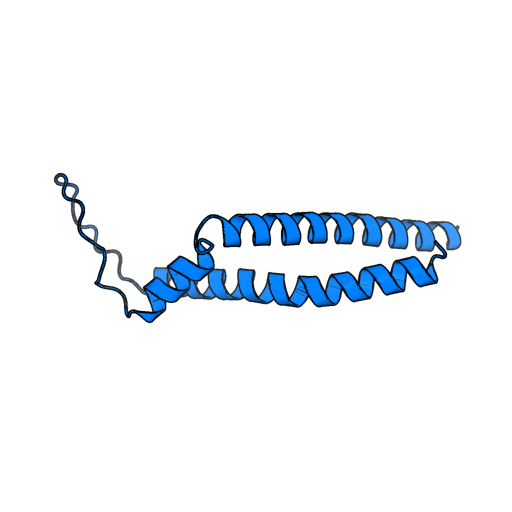N 1
ATOM 695 C CA . ALA A 1 90 ? -5.820 -7.863 8.448 1.00 96.56 90 ALA A CA 1
ATOM 696 C C . ALA A 1 90 ? -6.124 -6.845 9.561 1.00 96.56 90 ALA A C 1
ATOM 698 O O . ALA A 1 90 ? -7.087 -7.001 10.314 1.00 96.56 90 ALA A O 1
ATOM 699 N N . SER A 1 91 ? -5.345 -5.762 9.644 1.00 95.81 91 SER A N 1
ATOM 700 C CA . SER A 1 91 ? -5.547 -4.724 10.664 1.00 95.81 91 SER A CA 1
ATOM 701 C C . SER A 1 91 ? -6.846 -3.937 10.466 1.00 95.81 91 SER A C 1
ATOM 703 O O . SER A 1 91 ? -7.527 -3.648 11.449 1.00 95.81 91 SER A O 1
ATOM 705 N N . GLY A 1 92 ? -7.246 -3.649 9.223 1.00 96.00 92 GLY A N 1
ATOM 706 C CA . GLY A 1 92 ? -8.546 -3.042 8.918 1.00 96.00 92 GLY A CA 1
ATOM 707 C C . GLY A 1 92 ? -9.714 -3.940 9.334 1.00 96.00 92 GLY A C 1
ATOM 708 O O . GLY A 1 92 ? -10.657 -3.478 9.977 1.00 96.00 92 GLY A O 1
ATOM 709 N N . THR A 1 93 ? -9.602 -5.243 9.065 1.00 96.12 93 THR A N 1
ATOM 710 C CA . THR A 1 93 ? -10.584 -6.254 9.489 1.00 96.12 93 THR A CA 1
ATOM 711 C C . THR A 1 93 ? -10.699 -6.319 11.013 1.00 96.12 93 THR A C 1
ATOM 713 O O . THR A 1 93 ? -11.804 -6.312 11.556 1.00 96.12 93 THR A O 1
ATOM 716 N N . ALA A 1 94 ? -9.572 -6.308 11.728 1.00 94.19 94 ALA A N 1
ATOM 717 C CA . ALA A 1 94 ? -9.570 -6.274 13.188 1.00 94.19 94 ALA A CA 1
ATOM 718 C C . ALA A 1 94 ? -10.264 -5.010 13.730 1.00 94.19 94 ALA A C 1
ATOM 720 O O . ALA A 1 94 ? -11.119 -5.104 14.611 1.00 94.19 94 ALA A O 1
ATOM 721 N N . ILE A 1 95 ? -9.959 -3.832 13.170 1.00 93.94 95 ILE A N 1
ATOM 722 C CA . ILE A 1 95 ? -10.616 -2.568 13.543 1.00 93.94 95 ILE A CA 1
ATOM 723 C C . ILE A 1 95 ? -12.133 -2.658 13.324 1.00 93.94 95 ILE A C 1
ATOM 725 O O . ILE A 1 95 ? -12.897 -2.246 14.198 1.00 93.94 95 ILE A O 1
ATOM 729 N N . PHE A 1 96 ? -12.577 -3.229 12.201 1.00 94.81 96 PHE A N 1
ATOM 730 C CA . PHE A 1 96 ? -13.997 -3.419 11.905 1.00 94.81 96 PHE A CA 1
ATOM 731 C C . PHE A 1 96 ? -14.702 -4.266 12.973 1.00 94.81 96 PHE A C 1
ATOM 733 O O . PHE A 1 96 ? -15.723 -3.840 13.518 1.00 94.81 96 PHE A O 1
ATOM 740 N N . TYR A 1 97 ? -14.141 -5.423 13.336 1.00 94.56 97 TYR A N 1
ATOM 741 C CA . TYR A 1 97 ? -14.727 -6.279 14.372 1.00 94.56 97 TYR A CA 1
ATOM 742 C C . TYR A 1 97 ? -14.743 -5.611 15.753 1.00 94.56 97 TYR A C 1
ATOM 744 O O . TYR A 1 97 ? -15.739 -5.718 16.467 1.00 94.56 97 TYR A O 1
ATOM 752 N N . HIS A 1 98 ? -13.702 -4.852 16.110 1.00 90.75 98 HIS A N 1
ATOM 753 C CA . HIS A 1 98 ? -13.687 -4.075 17.353 1.00 90.75 98 HIS A CA 1
ATOM 754 C C . HIS A 1 98 ? -14.789 -3.008 17.405 1.00 90.75 98 HIS A C 1
ATOM 756 O O . HIS A 1 98 ? -15.360 -2.758 18.464 1.00 90.75 98 HIS A O 1
ATOM 762 N N . ILE A 1 99 ? -15.112 -2.364 16.280 1.00 91.00 99 ILE A N 1
ATOM 763 C CA . ILE A 1 99 ? -16.249 -1.434 16.199 1.00 91.00 99 ILE A CA 1
ATOM 764 C C . ILE A 1 99 ? -17.564 -2.200 16.324 1.00 91.00 99 ILE A C 1
ATOM 766 O O . ILE A 1 99 ? -18.398 -1.835 17.147 1.00 91.00 99 ILE A O 1
ATOM 770 N N . LYS A 1 100 ? -17.723 -3.286 15.561 1.00 92.94 100 LYS A N 1
ATOM 771 C CA . LYS A 1 100 ? -18.944 -4.098 15.539 1.00 92.94 100 LYS A CA 1
ATOM 772 C C . LYS A 1 100 ? -19.318 -4.644 16.914 1.00 92.94 100 LYS A C 1
ATOM 774 O O . LYS A 1 100 ? -20.486 -4.594 17.280 1.00 92.94 100 LYS A O 1
ATOM 779 N N . ASN A 1 101 ? -18.341 -5.107 17.688 1.00 91.62 101 ASN A N 1
ATOM 780 C CA . ASN A 1 101 ? -18.583 -5.675 19.014 1.00 91.62 101 ASN A CA 1
ATOM 781 C C . ASN A 1 101 ? -19.002 -4.641 20.072 1.00 91.62 101 ASN A C 1
ATOM 783 O O . ASN A 1 101 ? -19.460 -5.048 21.126 1.00 91.62 101 ASN A O 1
ATOM 787 N N . ARG A 1 102 ? -18.861 -3.332 19.809 1.00 85.88 102 ARG A N 1
ATOM 788 C CA . ARG A 1 102 ? -19.386 -2.262 20.681 1.00 85.88 102 ARG A CA 1
ATOM 789 C C . ARG A 1 102 ? -20.802 -1.818 20.326 1.00 85.88 102 ARG A C 1
ATOM 791 O O . ARG A 1 102 ? -21.404 -1.071 21.084 1.00 85.88 102 ARG A O 1
ATOM 798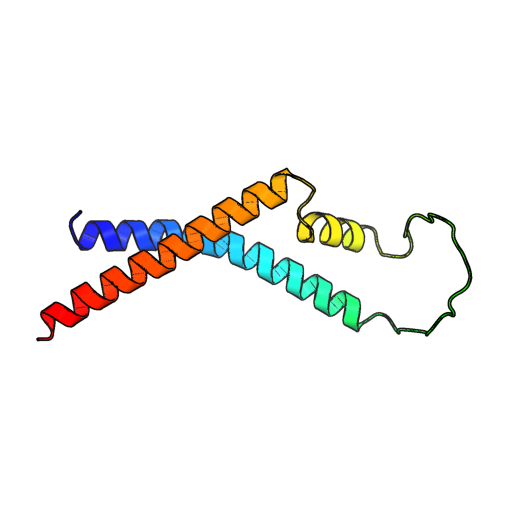 N N . MET A 1 103 ? -21.276 -2.184 19.135 1.00 82.06 103 MET A N 1
ATOM 799 C CA . MET A 1 103 ? -22.627 -1.856 18.666 1.00 82.06 103 MET A CA 1
ATOM 800 C C . MET A 1 103 ? -23.652 -2.933 19.044 1.00 82.06 103 MET A C 1
ATOM 802 O O . MET A 1 103 ? -24.835 -2.762 18.765 1.00 82.06 103 MET A O 1
ATOM 806 N N . LYS A 1 104 ? -23.190 -4.047 19.616 1.00 63.78 104 LYS A N 1
ATOM 807 C CA . LYS A 1 104 ? -24.018 -5.036 20.306 1.00 63.78 104 LYS A CA 1
ATOM 808 C C . LYS A 1 104 ? -23.994 -4.734 21.794 1.00 63.78 104 LYS A C 1
ATOM 810 O O . LYS A 1 104 ? -25.045 -4.955 22.422 1.00 63.78 104 LYS A O 1
#

Radius of gyration: 21.27 Å; Cα contacts (8 Å, |Δi|>4): 29; chains: 1; bounding box: 42×24×63 Å